Protein AF-A0A6L8KY32-F1 (afdb_monomer_lite)

Sequence (162 aa):
METKHVIEEERSLIENYFQEPAELISERDINFGKLIIWKNSNSLPSRRACTFRDEKCHVVIPNLDERTFGAMLEIIVRDSSNVEDVCNLLPLISPGLRKVIKELRPYMKDINEIWRPPTLMHERFSVFVENLTLGTLEQIVINQECGMKLETVGGGIQMHLK

Secondary structure (DSSP, 8-state):
-HHHHHHHHHHHHHHHHHTS-EEEEEEEEETTEEEEEEEESSSSSPPEEEEEEETT--EE-GGG-HHHHHHHHHHHHHH-S-HHHHHHHHHHH-SS-EEE-SS--TT-GGGTTT----EEETTEEEEEEEETTTTEEEEEEEETTTEEEEEEEEE-PPP---

Structure (mmCIF, N/CA/C/O backbone):
data_AF-A0A6L8KY32-F1
#
_entry.id   AF-A0A6L8KY32-F1
#
loop_
_atom_site.group_PDB
_atom_site.id
_atom_site.type_symbol
_atom_site.label_atom_id
_atom_site.label_alt_id
_atom_site.label_comp_id
_atom_site.label_asym_id
_atom_site.label_entity_id
_atom_site.label_seq_id
_atom_site.pdbx_PDB_ins_code
_atom_site.Cartn_x
_atom_site.Cartn_y
_atom_site.Cartn_z
_atom_site.occupancy
_atom_site.B_iso_or_equiv
_atom_site.auth_seq_id
_atom_site.auth_comp_id
_atom_site.auth_asym_id
_atom_site.auth_atom_id
_atom_site.pdbx_PDB_model_num
ATOM 1 N N . MET A 1 1 ? -15.428 17.072 22.380 1.00 51.41 1 MET A N 1
ATOM 2 C CA . MET A 1 1 ? -16.292 15.872 22.487 1.00 51.41 1 MET A CA 1
ATOM 3 C C . MET A 1 1 ? -16.380 15.137 21.157 1.00 51.41 1 MET A C 1
ATOM 5 O O . MET A 1 1 ? -16.281 13.922 21.164 1.00 51.41 1 MET A O 1
ATOM 9 N N . GLU A 1 2 ? -16.445 15.861 20.040 1.00 58.84 2 GLU A N 1
ATOM 10 C CA . GLU A 1 2 ? -16.516 15.334 18.667 1.00 58.84 2 GLU A CA 1
ATOM 11 C C . GLU A 1 2 ? -15.361 14.384 18.290 1.00 58.84 2 GLU A C 1
ATOM 13 O O . GLU A 1 2 ? -15.599 13.277 17.829 1.00 58.84 2 GLU A O 1
ATOM 18 N N . THR A 1 3 ? -14.110 14.725 18.615 1.00 62.34 3 THR A N 1
ATOM 19 C CA . THR A 1 3 ? -12.927 13.917 18.248 1.00 62.34 3 THR A CA 1
ATOM 20 C C . THR A 1 3 ? -12.914 12.505 18.845 1.00 62.34 3 THR A C 1
ATOM 22 O O . THR A 1 3 ? -12.367 11.593 18.236 1.00 62.34 3 THR A O 1
ATOM 25 N N . LYS A 1 4 ? -13.505 12.304 20.034 1.00 66.50 4 LYS A N 1
ATOM 26 C CA . LYS A 1 4 ? -13.540 10.976 20.673 1.00 66.50 4 LYS A CA 1
ATOM 27 C C . LYS A 1 4 ? -14.495 10.027 19.951 1.00 66.50 4 LYS A C 1
ATOM 29 O O . LYS A 1 4 ? -14.120 8.889 19.711 1.00 66.50 4 LYS A O 1
ATOM 34 N N . HIS A 1 5 ? -15.669 10.525 19.565 1.00 71.00 5 HIS A N 1
ATOM 35 C CA . HIS A 1 5 ? -16.680 9.735 18.863 1.00 71.00 5 HIS A CA 1
ATOM 36 C C . HIS A 1 5 ? -16.161 9.244 17.507 1.00 71.00 5 HIS A C 1
ATOM 38 O O . HIS A 1 5 ? -16.319 8.082 17.155 1.00 71.00 5 HIS A O 1
ATOM 44 N N . VAL A 1 6 ? -15.447 10.104 16.775 1.00 76.81 6 VAL A N 1
ATOM 45 C CA . VAL A 1 6 ? -14.930 9.725 15.454 1.00 76.81 6 VAL A CA 1
ATOM 46 C C . VAL A 1 6 ? -13.789 8.705 15.552 1.00 76.81 6 VAL A C 1
ATOM 48 O O . VAL A 1 6 ? -13.710 7.796 14.736 1.00 76.81 6 VAL A O 1
ATOM 51 N N . ILE A 1 7 ? -12.927 8.787 16.573 1.00 84.75 7 ILE A N 1
ATOM 52 C CA . ILE A 1 7 ? -11.888 7.762 16.790 1.00 84.75 7 ILE A CA 1
ATOM 53 C C . ILE A 1 7 ? -12.515 6.405 17.153 1.00 84.75 7 ILE A C 1
ATOM 55 O O . ILE A 1 7 ? -11.976 5.364 16.782 1.00 84.75 7 ILE A O 1
ATOM 59 N N . GLU A 1 8 ? -13.647 6.395 17.861 1.00 88.25 8 GLU A N 1
ATOM 60 C CA . GLU A 1 8 ? -14.396 5.166 18.152 1.00 88.25 8 GLU A CA 1
ATOM 61 C C . GLU A 1 8 ? -15.008 4.555 16.879 1.00 88.25 8 GLU A C 1
ATOM 63 O O . GLU A 1 8 ? -14.953 3.336 16.705 1.00 88.25 8 GLU A O 1
ATOM 68 N N . GLU A 1 9 ? -15.512 5.378 15.954 1.00 90.31 9 GLU A N 1
ATOM 69 C CA . GLU A 1 9 ? -15.986 4.927 14.635 1.00 90.31 9 GLU A CA 1
ATOM 70 C C . GLU A 1 9 ? -14.850 4.336 13.786 1.00 90.31 9 GLU A C 1
ATOM 72 O O . GLU A 1 9 ? -14.991 3.237 13.245 1.00 90.31 9 GLU A O 1
ATOM 77 N N . GLU A 1 10 ? -13.699 5.014 13.716 1.00 93.75 10 GLU A N 1
ATOM 78 C CA . GLU A 1 10 ? -12.512 4.519 13.005 1.00 93.75 10 GLU A CA 1
ATOM 79 C C . GLU A 1 10 ? -12.012 3.196 13.589 1.00 93.75 10 GLU A C 1
ATOM 81 O O . GLU A 1 10 ? -11.715 2.258 12.843 1.00 93.75 10 GLU A O 1
ATOM 86 N N . ARG A 1 11 ? -11.973 3.095 14.925 1.00 95.62 11 ARG A N 1
ATOM 87 C CA . ARG A 1 11 ? -11.622 1.850 15.610 1.00 95.62 11 ARG A CA 1
ATOM 88 C C . ARG A 1 11 ? -12.614 0.740 15.277 1.00 95.62 11 ARG A C 1
ATOM 90 O O . ARG A 1 11 ? -12.196 -0.346 14.902 1.00 95.62 11 ARG A O 1
ATOM 97 N N . SER A 1 12 ? -13.914 1.008 15.349 1.00 94.94 12 SER A N 1
ATOM 98 C CA . SER A 1 12 ? -14.937 0.003 15.030 1.00 94.94 12 SER A CA 1
ATOM 99 C C . SER A 1 12 ? -14.790 -0.505 13.591 1.00 94.94 12 SER A C 1
ATOM 101 O O . SER A 1 12 ? -14.907 -1.701 13.325 1.00 94.94 12 SER A O 1
ATOM 103 N N . LEU A 1 13 ? -14.486 0.392 12.648 1.00 95.56 13 LEU A N 1
ATOM 104 C CA . LEU A 1 13 ? -14.277 0.039 11.247 1.00 95.56 13 LEU A CA 1
ATOM 105 C C . LEU A 1 13 ? -13.037 -0.850 11.063 1.00 95.56 13 LEU A C 1
ATOM 107 O O . LEU A 1 13 ? -13.110 -1.870 10.375 1.00 95.56 13 LEU A O 1
ATOM 111 N N . ILE A 1 14 ? -11.909 -0.493 11.686 1.00 96.31 14 ILE A N 1
ATOM 112 C CA . ILE A 1 14 ? -10.669 -1.263 11.542 1.00 96.31 14 ILE A CA 1
ATOM 113 C C . ILE A 1 14 ? -10.725 -2.602 12.289 1.00 96.31 14 ILE A C 1
ATOM 115 O O . ILE A 1 14 ? -10.170 -3.586 11.808 1.00 96.31 14 ILE A O 1
ATOM 119 N N . GLU A 1 15 ? -11.432 -2.677 13.419 1.00 96.38 15 GLU A N 1
ATOM 120 C CA . GLU A 1 15 ? -11.671 -3.927 14.149 1.00 96.38 15 GLU A CA 1
ATOM 121 C C . GLU A 1 15 ? -12.521 -4.890 13.322 1.00 96.38 15 GLU A C 1
ATOM 123 O O . GLU A 1 15 ? -12.206 -6.076 13.232 1.00 96.38 15 GLU A O 1
ATOM 128 N N . ASN A 1 16 ? -13.533 -4.375 12.616 1.00 96.00 16 ASN A N 1
ATOM 129 C CA . ASN A 1 16 ? -14.283 -5.158 11.636 1.00 96.00 16 ASN A CA 1
ATOM 130 C C . ASN A 1 16 ? -13.396 -5.613 10.466 1.00 96.00 16 ASN A C 1
ATOM 132 O O . ASN A 1 16 ? -13.543 -6.730 9.983 1.00 96.00 16 ASN A O 1
ATOM 136 N N . TYR A 1 17 ? -12.447 -4.799 10.006 1.00 95.31 17 TYR A N 1
ATOM 137 C CA . TYR A 1 17 ? -11.497 -5.224 8.973 1.00 95.31 17 TYR A CA 1
ATOM 138 C C . TYR A 1 17 ? -10.533 -6.315 9.468 1.00 95.31 17 TYR A C 1
ATOM 140 O O . TYR A 1 17 ? -10.262 -7.285 8.755 1.00 95.31 17 TYR A O 1
ATOM 148 N N . PHE A 1 18 ? -10.020 -6.189 10.693 1.00 94.81 18 PHE A N 1
ATOM 149 C CA . PHE A 1 18 ? -9.142 -7.197 11.282 1.00 94.81 18 PHE A CA 1
ATOM 150 C C . PHE A 1 18 ? -9.885 -8.457 11.737 1.00 94.81 18 PHE A C 1
ATOM 152 O O . PHE A 1 18 ? -9.261 -9.516 11.767 1.00 94.81 18 PHE A O 1
ATOM 159 N N . GLN A 1 19 ? -11.189 -8.353 12.021 1.00 95.06 19 GLN A N 1
ATOM 160 C CA . GLN A 1 19 ? -12.002 -9.352 12.727 1.00 95.06 19 GLN A CA 1
ATOM 161 C C . GLN A 1 19 ? -11.504 -9.612 14.163 1.00 95.06 19 GLN A C 1
ATOM 163 O O . GLN A 1 19 ? -11.655 -10.706 14.703 1.00 95.06 19 GLN A O 1
ATOM 168 N N . GLU A 1 20 ? -10.893 -8.599 14.783 1.00 95.25 20 GLU A N 1
ATOM 169 C CA . GLU A 1 20 ? -10.376 -8.624 16.154 1.00 95.25 20 GLU A CA 1
ATOM 170 C C . GLU A 1 20 ? -10.114 -7.190 16.667 1.00 95.25 20 GLU A C 1
ATOM 172 O O . GLU A 1 20 ? -10.079 -6.259 15.858 1.00 95.25 20 GLU A O 1
ATOM 177 N N . PRO A 1 21 ? -9.904 -6.994 17.986 1.00 96.12 21 PRO A N 1
ATOM 178 C CA . PRO A 1 21 ? -9.564 -5.695 18.560 1.00 96.12 21 PRO A CA 1
ATOM 179 C C . PRO A 1 21 ? -8.313 -5.059 17.949 1.00 96.12 21 PRO A C 1
ATOM 181 O O . PRO A 1 21 ? -7.367 -5.754 17.554 1.00 96.12 21 PRO A O 1
ATOM 184 N N . ALA A 1 22 ? -8.301 -3.726 17.924 1.00 96.12 22 ALA A N 1
ATOM 185 C CA . ALA A 1 22 ? -7.244 -2.944 17.303 1.00 96.12 22 ALA A CA 1
ATOM 186 C C . ALA A 1 22 ? -6.622 -1.922 18.258 1.00 96.12 22 ALA A C 1
ATOM 188 O O . ALA A 1 22 ? -7.296 -1.201 18.996 1.00 96.12 22 ALA A O 1
ATOM 189 N N . GLU A 1 23 ? -5.304 -1.792 18.164 1.00 94.94 23 GLU A N 1
ATOM 190 C CA . GLU A 1 23 ? -4.512 -0.799 18.875 1.00 94.94 23 GLU A CA 1
ATOM 191 C C . GLU A 1 23 ? -4.075 0.314 17.926 1.00 94.94 23 GLU A C 1
ATOM 193 O O . GLU A 1 23 ? -3.493 0.058 16.868 1.00 94.94 23 GLU A O 1
ATOM 198 N N . LEU A 1 24 ? -4.312 1.562 18.336 1.00 95.31 24 LEU A N 1
ATOM 199 C CA . LEU A 1 24 ? -3.773 2.737 17.658 1.00 95.31 24 LEU A CA 1
ATOM 200 C C . LEU A 1 24 ? -2.254 2.770 17.847 1.00 95.31 24 LEU A C 1
ATOM 202 O O . LEU A 1 24 ? -1.757 2.689 18.970 1.00 95.31 24 LEU A O 1
ATOM 206 N N . ILE A 1 25 ? -1.524 2.908 16.742 1.00 94.94 25 ILE A N 1
ATOM 207 C CA . ILE A 1 25 ? -0.059 2.961 16.724 1.00 94.94 25 ILE A CA 1
ATOM 208 C C . ILE A 1 25 ? 0.442 4.381 16.530 1.00 94.94 25 ILE A C 1
ATOM 210 O O . ILE A 1 25 ? 1.343 4.823 17.240 1.00 94.94 25 ILE A O 1
ATOM 214 N N . SER A 1 26 ? -0.120 5.088 15.556 1.00 93.88 26 SER A N 1
ATOM 215 C CA . SER A 1 26 ? 0.290 6.451 15.242 1.00 93.88 26 SER A CA 1
ATOM 216 C C . SER A 1 26 ? -0.777 7.170 14.438 1.00 93.88 26 SER A C 1
ATOM 218 O O . SER A 1 26 ? -1.542 6.545 13.706 1.00 93.88 26 SER A O 1
ATOM 220 N N . GLU A 1 27 ? -0.743 8.492 14.501 1.00 93.69 27 GLU A N 1
ATOM 221 C CA . GLU A 1 27 ? -1.535 9.383 13.663 1.00 93.69 27 GLU A CA 1
ATOM 222 C C . GLU A 1 27 ? -0.595 10.202 12.781 1.00 93.69 27 GLU A C 1
ATOM 224 O O . GLU A 1 27 ? 0.512 10.555 13.198 1.00 93.69 27 GLU A O 1
ATOM 229 N N . ARG A 1 28 ? -1.033 10.508 11.563 1.00 89.44 28 ARG A N 1
ATOM 230 C CA . ARG A 1 28 ? -0.327 11.395 10.644 1.00 89.44 28 ARG A CA 1
ATOM 231 C C . ARG A 1 28 ? -1.328 12.317 9.968 1.00 89.44 28 ARG A C 1
ATOM 233 O O . ARG A 1 28 ? -2.255 11.849 9.309 1.00 89.44 28 ARG A O 1
ATOM 240 N N . ASP A 1 29 ? -1.110 13.615 10.114 1.00 89.00 29 ASP A N 1
ATOM 241 C CA . ASP A 1 29 ? -1.857 14.614 9.361 1.00 89.00 29 ASP A CA 1
ATOM 242 C C . ASP A 1 29 ? -1.369 14.631 7.904 1.00 89.00 29 ASP A C 1
ATOM 244 O O . ASP A 1 29 ? -0.172 14.529 7.618 1.00 89.00 29 ASP A O 1
ATOM 248 N N . ILE A 1 30 ? -2.327 14.708 6.988 1.00 85.12 30 ILE A N 1
ATOM 249 C CA . ILE A 1 30 ? -2.157 14.890 5.544 1.00 85.12 30 ILE A CA 1
ATOM 250 C C . ILE A 1 30 ? -3.023 16.110 5.189 1.00 85.12 30 ILE A C 1
ATOM 252 O O . ILE A 1 30 ? -3.989 16.379 5.900 1.00 85.12 30 ILE A O 1
ATOM 256 N N . ASN A 1 31 ? -2.731 16.887 4.142 1.00 81.38 31 ASN A N 1
ATOM 257 C CA . ASN A 1 31 ? -3.405 18.187 3.998 1.00 81.38 31 ASN A CA 1
ATOM 258 C C . ASN A 1 31 ? -4.935 18.076 3.864 1.00 81.38 31 ASN A C 1
ATOM 260 O O . ASN A 1 31 ? -5.634 18.987 4.283 1.00 81.38 31 ASN A O 1
ATOM 264 N N . PHE A 1 32 ? -5.456 16.954 3.352 1.00 82.00 32 PHE A N 1
ATOM 265 C CA . PHE A 1 32 ? -6.897 16.712 3.177 1.00 82.00 32 PHE A CA 1
ATOM 266 C C . PHE A 1 32 ? -7.509 15.750 4.201 1.00 82.00 32 PHE A C 1
ATOM 268 O O . PHE A 1 32 ? -8.603 15.222 3.981 1.00 82.00 32 PHE A O 1
ATOM 275 N N . GLY A 1 33 ? -6.804 15.453 5.292 1.00 89.31 33 GLY A N 1
ATOM 276 C CA . GLY A 1 33 ? -7.331 14.533 6.287 1.00 89.31 33 GLY A CA 1
ATOM 277 C C . GLY A 1 33 ? -6.309 13.979 7.264 1.00 89.31 33 GLY A C 1
ATOM 278 O O . GLY A 1 33 ? -5.196 14.469 7.423 1.00 89.31 33 GLY A O 1
ATOM 279 N N . LYS A 1 34 ? -6.691 12.903 7.938 1.00 92.00 34 LYS A N 1
ATOM 280 C CA . LYS A 1 34 ? -5.849 12.230 8.920 1.00 92.00 34 LYS A CA 1
ATOM 281 C C . LYS A 1 34 ? -5.734 10.755 8.588 1.00 92.00 34 LYS A C 1
ATOM 283 O O . LYS A 1 34 ? -6.739 10.076 8.407 1.00 92.00 34 LYS A O 1
ATOM 288 N N . LEU A 1 35 ? -4.503 10.262 8.547 1.00 92.88 35 LEU A N 1
ATOM 289 C CA . LEU A 1 35 ? -4.200 8.843 8.463 1.00 92.88 35 LEU A CA 1
ATOM 290 C C . LEU A 1 35 ? -3.930 8.310 9.870 1.00 92.88 35 LEU A C 1
ATOM 292 O O . LEU A 1 35 ? -3.039 8.806 10.561 1.00 92.88 35 LEU A O 1
ATOM 296 N N . ILE A 1 36 ? -4.660 7.284 10.290 1.00 95.31 36 ILE A N 1
ATOM 297 C CA . ILE A 1 36 ? -4.427 6.600 11.562 1.00 95.31 36 ILE A CA 1
ATOM 298 C C . ILE A 1 36 ? -3.952 5.189 11.266 1.00 95.31 36 ILE A C 1
ATOM 300 O O . ILE A 1 36 ? -4.567 4.465 10.489 1.00 95.31 36 ILE A O 1
ATOM 304 N N . ILE A 1 37 ? -2.835 4.804 11.874 1.00 95.31 37 ILE A N 1
ATOM 305 C CA . ILE A 1 37 ? -2.240 3.481 11.725 1.00 95.31 37 ILE A CA 1
ATOM 306 C C . ILE A 1 37 ? -2.641 2.637 12.922 1.00 95.31 37 ILE A C 1
ATOM 308 O O . ILE A 1 37 ? -2.437 3.024 14.075 1.00 95.31 37 ILE A O 1
ATOM 312 N N . TRP A 1 38 ? -3.145 1.452 12.622 1.00 96.38 38 TRP A N 1
ATOM 313 C CA . TRP A 1 38 ? -3.626 0.478 13.579 1.00 96.38 38 TRP A CA 1
ATOM 314 C C . TRP A 1 38 ? -2.820 -0.809 13.461 1.00 96.38 38 TRP A C 1
ATOM 316 O O . TRP A 1 38 ? -2.309 -1.155 12.389 1.00 96.38 38 TRP A O 1
ATOM 326 N N . LYS A 1 39 ? -2.741 -1.547 14.562 1.00 95.12 39 LYS A N 1
ATOM 327 C CA . LYS A 1 39 ? -2.352 -2.957 14.554 1.00 95.12 39 LYS A CA 1
ATOM 328 C C . LYS A 1 39 ? -3.455 -3.791 15.188 1.00 95.12 39 LYS A C 1
ATOM 330 O O . LYS A 1 39 ? -4.177 -3.300 16.052 1.00 95.12 39 LYS A O 1
ATOM 335 N N . ASN A 1 40 ? -3.542 -5.049 14.800 1.00 93.81 40 ASN A N 1
ATOM 336 C CA . ASN A 1 40 ? -4.360 -6.017 15.514 1.00 93.81 40 ASN A CA 1
ATOM 337 C C . ASN A 1 40 ? -3.730 -6.371 16.881 1.00 93.81 40 ASN A C 1
ATOM 339 O O . ASN A 1 40 ? -2.502 -6.378 17.022 1.00 93.81 40 ASN A O 1
ATOM 343 N N . SER A 1 41 ? -4.560 -6.641 17.887 1.00 91.12 41 SER A N 1
ATOM 344 C CA . SER A 1 41 ? -4.096 -6.834 19.270 1.00 91.12 41 SER A CA 1
ATOM 345 C C . SER A 1 41 ? -3.819 -8.285 19.657 1.00 91.12 41 SER A C 1
ATOM 347 O O . SER A 1 41 ? -2.965 -8.522 20.511 1.00 91.12 41 SER A O 1
ATOM 349 N N . ASN A 1 42 ? -4.512 -9.261 19.062 1.00 89.38 42 ASN A N 1
ATOM 350 C CA . ASN A 1 42 ? -4.529 -10.626 19.591 1.00 89.38 42 ASN A CA 1
ATOM 351 C C . ASN A 1 42 ? -3.749 -11.619 18.721 1.00 89.38 42 ASN A C 1
ATOM 353 O O . ASN A 1 42 ? -3.087 -12.507 19.262 1.00 89.38 42 ASN A O 1
ATOM 357 N N . SER A 1 43 ? -3.811 -11.496 17.392 1.00 84.56 43 SER A N 1
ATOM 358 C CA . SER A 1 43 ? -3.203 -12.487 16.490 1.00 84.56 43 SER A CA 1
ATOM 359 C C . SER A 1 43 ? -1.737 -12.196 16.160 1.00 84.56 43 SER A C 1
ATOM 361 O O . SER A 1 43 ? -1.343 -11.051 15.916 1.00 84.56 43 SER A O 1
ATOM 363 N N . LEU A 1 44 ? -0.940 -13.266 16.058 1.00 78.06 44 LEU A N 1
ATOM 364 C CA . LEU A 1 44 ? 0.399 -13.250 15.467 1.00 78.06 44 LEU A CA 1
ATOM 365 C C . LEU A 1 44 ? 0.386 -13.956 14.094 1.00 78.06 44 LEU A C 1
ATOM 367 O O . LEU A 1 44 ? -0.252 -15.001 13.983 1.00 78.06 44 LEU A O 1
ATOM 371 N N . PRO A 1 45 ? 1.112 -13.437 13.083 1.00 81.44 45 PRO A N 1
ATOM 372 C CA . PRO A 1 45 ? 1.906 -12.207 13.129 1.00 81.44 45 PRO A CA 1
ATOM 373 C C . PRO A 1 45 ? 1.031 -10.948 13.216 1.00 81.44 45 PRO A C 1
ATOM 375 O O . PRO A 1 45 ? -0.103 -10.931 12.742 1.00 81.44 45 PRO A O 1
ATOM 378 N N . SER A 1 46 ? 1.574 -9.882 13.817 1.00 85.75 46 SER A N 1
ATOM 379 C CA . SER A 1 46 ? 0.850 -8.612 13.907 1.00 85.75 46 SER A CA 1
ATOM 380 C C . SER A 1 46 ? 0.639 -8.025 12.509 1.00 85.75 46 SER A C 1
ATOM 382 O O . SER A 1 46 ? 1.593 -7.775 11.767 1.00 85.75 46 SER A O 1
ATOM 384 N N . ARG A 1 47 ? -0.626 -7.810 12.163 1.00 89.31 47 ARG A N 1
ATOM 385 C CA . ARG A 1 47 ? -1.100 -7.135 10.959 1.00 89.31 47 ARG A CA 1
ATOM 386 C C . ARG A 1 47 ? -1.240 -5.648 11.247 1.00 89.31 47 ARG A C 1
ATOM 388 O O . ARG A 1 47 ? -1.682 -5.246 12.321 1.00 89.31 47 ARG A O 1
ATOM 395 N N . ARG A 1 48 ? -0.890 -4.829 10.259 1.00 92.69 48 ARG A N 1
ATOM 396 C CA . ARG A 1 48 ? -1.116 -3.383 10.278 1.00 92.69 48 ARG A CA 1
ATOM 397 C C . ARG A 1 48 ? -2.065 -3.002 9.159 1.00 92.69 48 ARG A C 1
ATOM 399 O O . ARG A 1 48 ? -2.047 -3.620 8.099 1.00 92.69 48 ARG A O 1
ATOM 406 N N . ALA A 1 49 ? -2.865 -1.985 9.412 1.00 95.00 49 ALA A N 1
ATOM 407 C CA . ALA A 1 49 ? -3.710 -1.332 8.429 1.00 95.00 49 ALA A CA 1
ATOM 408 C C . ALA A 1 49 ? -3.948 0.103 8.887 1.00 95.00 49 ALA A C 1
ATOM 410 O O . ALA A 1 49 ? -3.591 0.479 10.007 1.00 95.00 49 ALA A O 1
ATOM 411 N N . CYS A 1 50 ? -4.524 0.916 8.020 1.00 95.56 50 CYS A N 1
ATOM 412 C CA . CYS A 1 50 ? -4.807 2.303 8.313 1.00 95.56 50 CYS A CA 1
ATOM 413 C C . CYS A 1 50 ? -6.264 2.646 8.029 1.00 95.56 50 CYS A C 1
ATOM 415 O O . CYS A 1 50 ? -6.906 2.057 7.159 1.00 95.56 50 CYS A O 1
ATOM 417 N N . THR A 1 51 ? -6.763 3.627 8.770 1.00 96.56 51 THR A N 1
ATOM 418 C CA . THR A 1 51 ? -7.932 4.402 8.370 1.00 96.56 51 THR A CA 1
ATOM 419 C C . THR A 1 51 ? -7.449 5.736 7.826 1.00 96.56 51 THR A C 1
ATOM 421 O O . THR A 1 51 ? -6.458 6.293 8.304 1.00 96.56 51 THR A O 1
ATOM 424 N N . PHE A 1 52 ? -8.139 6.249 6.816 1.00 94.44 52 PHE A N 1
ATOM 425 C CA . PHE A 1 52 ? -8.016 7.636 6.402 1.00 94.44 52 PHE A CA 1
ATOM 426 C C . PHE A 1 52 ? -9.347 8.335 6.631 1.00 94.44 52 PHE A C 1
ATOM 428 O O . PHE A 1 52 ? -10.384 7.844 6.183 1.00 94.44 52 PHE A O 1
ATOM 435 N N . ARG A 1 53 ? -9.298 9.478 7.310 1.00 93.19 53 ARG A N 1
ATOM 436 C CA . ARG A 1 53 ? -10.441 10.352 7.537 1.00 93.19 53 ARG A CA 1
ATOM 437 C C . ARG A 1 53 ? -10.260 11.654 6.776 1.00 93.19 53 ARG A C 1
ATOM 439 O O . ARG A 1 53 ? -9.296 12.365 7.049 1.00 93.19 53 ARG A O 1
ATOM 446 N N . ASP A 1 54 ? -11.189 11.979 5.884 1.00 90.25 54 ASP A N 1
ATOM 447 C CA . ASP A 1 54 ? -11.185 13.253 5.157 1.00 90.25 54 ASP A CA 1
ATOM 448 C C . ASP A 1 54 ? -11.685 14.431 6.025 1.00 90.25 54 ASP A C 1
ATOM 450 O O . ASP A 1 54 ? -12.164 14.258 7.150 1.00 90.25 54 ASP A O 1
ATOM 454 N N . GLU A 1 55 ? -11.597 15.657 5.504 1.00 87.88 55 GLU A N 1
ATOM 455 C CA . GLU A 1 55 ? -12.092 16.873 6.177 1.00 87.88 55 GLU A CA 1
ATOM 456 C C . GLU A 1 55 ? -13.615 16.891 6.408 1.00 87.88 55 GLU A C 1
ATOM 458 O O . GLU A 1 55 ? -14.114 17.673 7.217 1.00 87.88 55 GLU A O 1
ATOM 463 N N . LYS A 1 56 ? -14.367 16.038 5.703 1.00 87.75 56 LYS A N 1
ATOM 464 C CA . LYS A 1 56 ? -15.821 15.875 5.844 1.00 87.75 56 LYS A CA 1
ATOM 465 C C . LYS A 1 56 ? -16.182 14.743 6.810 1.00 87.75 56 LYS A C 1
ATOM 467 O O . LYS A 1 56 ? -17.348 14.362 6.883 1.00 87.75 56 LYS A O 1
ATOM 472 N N . CYS A 1 57 ? -15.203 14.229 7.557 1.00 86.44 57 CYS A N 1
ATOM 473 C CA . CYS A 1 57 ? -15.335 13.113 8.488 1.00 86.44 57 CYS A CA 1
ATOM 474 C C . CYS A 1 57 ? -15.723 11.774 7.839 1.00 86.44 57 CYS A C 1
ATOM 476 O O . CYS A 1 57 ? -16.120 10.854 8.552 1.00 86.44 57 CYS A O 1
ATOM 478 N N . HIS A 1 58 ? -15.577 11.609 6.522 1.00 90.31 58 HIS A N 1
ATOM 479 C CA . HIS A 1 58 ? -15.703 10.290 5.911 1.00 90.31 58 HIS A CA 1
ATOM 480 C C . HIS A 1 58 ? -14.463 9.459 6.212 1.00 90.31 58 HIS A C 1
ATOM 482 O O . HIS A 1 58 ? -13.336 9.920 6.028 1.00 90.31 58 HIS A O 1
ATOM 488 N N . VAL A 1 59 ? -14.682 8.217 6.635 1.00 92.69 59 VAL A N 1
ATOM 489 C CA . VAL A 1 59 ? -13.622 7.272 6.982 1.00 92.69 59 VAL A CA 1
ATOM 490 C C . VAL A 1 59 ? -13.573 6.154 5.948 1.00 92.69 59 VAL A C 1
ATOM 492 O O . VAL A 1 59 ? -14.595 5.550 5.624 1.00 92.69 59 VAL A O 1
ATOM 495 N N . VAL A 1 60 ? -12.373 5.844 5.465 1.00 94.44 60 VAL A N 1
ATOM 496 C CA . VAL A 1 60 ? -12.107 4.705 4.578 1.00 94.44 60 VAL A CA 1
ATOM 497 C C . VAL A 1 60 ? -10.929 3.880 5.089 1.00 94.44 60 VAL A C 1
ATOM 499 O O . VAL A 1 60 ? -10.088 4.381 5.834 1.00 94.44 60 VAL A O 1
ATOM 502 N N . ILE A 1 61 ? -10.848 2.618 4.661 1.00 96.81 61 ILE A N 1
ATOM 503 C CA . ILE A 1 61 ? -9.690 1.742 4.885 1.00 96.81 61 ILE A CA 1
ATOM 504 C C . ILE A 1 61 ? -8.984 1.558 3.539 1.00 96.81 61 ILE A C 1
ATOM 506 O O . ILE A 1 61 ? -9.437 0.748 2.730 1.00 96.81 61 ILE A O 1
ATOM 510 N N . PRO A 1 62 ? -7.879 2.275 3.269 1.00 96.31 62 PRO A N 1
ATOM 511 C CA . PRO A 1 62 ? -7.136 2.131 2.018 1.00 96.31 62 PRO A CA 1
ATOM 512 C C . PRO A 1 62 ? -6.655 0.697 1.762 1.00 96.31 62 PRO A C 1
ATOM 514 O O . PRO A 1 62 ? -6.619 0.253 0.620 1.00 96.31 62 PRO A O 1
ATOM 517 N N . ASN A 1 63 ? -6.364 -0.054 2.831 1.00 96.75 63 ASN A N 1
ATOM 518 C CA . ASN A 1 63 ? -5.919 -1.447 2.757 1.00 96.75 63 ASN A CA 1
ATOM 519 C C . ASN A 1 63 ? -7.022 -2.444 2.355 1.00 96.75 63 ASN A C 1
ATOM 521 O O . ASN A 1 63 ? -6.741 -3.636 2.278 1.00 96.75 63 ASN A O 1
ATOM 525 N N . LEU A 1 64 ? -8.271 -2.007 2.165 1.00 95.81 64 LEU A N 1
ATOM 526 C CA . LEU A 1 64 ? -9.391 -2.913 1.909 1.00 95.81 64 LEU A CA 1
ATOM 527 C C . LEU A 1 64 ? -9.276 -3.602 0.543 1.00 95.81 64 LEU A C 1
ATOM 529 O O . LEU A 1 64 ? -9.448 -4.814 0.445 1.00 95.81 64 LEU A O 1
ATOM 533 N N . ASP A 1 65 ? -8.996 -2.827 -0.504 1.00 95.12 65 ASP A N 1
ATOM 534 C CA . ASP A 1 65 ? -8.889 -3.305 -1.880 1.00 95.12 65 ASP A CA 1
ATOM 535 C C . ASP A 1 65 ? -8.053 -2.350 -2.752 1.00 95.12 65 ASP A C 1
ATOM 537 O O . ASP A 1 65 ? -7.770 -1.209 -2.381 1.00 95.12 65 ASP A O 1
ATOM 541 N N . GLU A 1 66 ? -7.654 -2.817 -3.940 1.00 94.38 66 GLU A N 1
ATOM 542 C CA . GLU A 1 66 ? -6.826 -2.040 -4.879 1.00 94.38 66 GLU A CA 1
ATOM 543 C C . GLU A 1 66 ? -7.515 -0.761 -5.376 1.00 94.38 66 GLU A C 1
ATOM 545 O O . GLU A 1 66 ? -6.846 0.216 -5.715 1.00 94.38 66 GLU A O 1
ATOM 550 N N . ARG A 1 67 ? -8.854 -0.741 -5.416 1.00 94.38 67 ARG A N 1
ATOM 551 C CA . ARG A 1 67 ? -9.621 0.421 -5.878 1.00 94.38 67 ARG A CA 1
ATOM 552 C C . ARG A 1 67 ? -9.538 1.556 -4.862 1.00 94.38 67 ARG A C 1
ATOM 554 O O . ARG A 1 67 ? -9.278 2.698 -5.237 1.00 94.38 67 ARG A O 1
ATOM 561 N N . THR A 1 68 ? -9.758 1.239 -3.593 1.00 94.69 68 THR A N 1
ATOM 562 C CA . THR A 1 68 ? -9.702 2.183 -2.474 1.00 94.69 68 THR A CA 1
ATOM 563 C C . THR A 1 68 ? -8.272 2.666 -2.268 1.00 94.69 68 THR A C 1
ATOM 565 O O . THR A 1 68 ? -8.041 3.864 -2.105 1.00 94.69 68 THR A O 1
ATOM 568 N N . PHE A 1 69 ? -7.301 1.758 -2.381 1.00 95.56 69 PHE A N 1
ATOM 569 C CA . PHE A 1 69 ? -5.883 2.094 -2.404 1.00 95.56 69 PHE A CA 1
ATOM 570 C C . PHE A 1 69 ? -5.525 3.075 -3.519 1.00 95.56 69 PHE A C 1
ATOM 572 O O . PHE A 1 69 ? -4.904 4.098 -3.237 1.00 95.56 69 PHE A O 1
ATOM 579 N N . GLY A 1 70 ? -5.942 2.809 -4.760 1.00 94.19 70 GLY A N 1
ATOM 580 C CA . GLY A 1 70 ? -5.650 3.690 -5.888 1.00 94.19 70 GLY A CA 1
ATOM 581 C C . GLY A 1 70 ? -6.231 5.087 -5.713 1.00 94.19 70 GLY A C 1
ATOM 582 O O . GLY A 1 70 ? -5.507 6.069 -5.856 1.00 94.19 70 GLY A O 1
ATOM 583 N N . ALA A 1 71 ? -7.499 5.178 -5.301 1.00 92.00 71 ALA A N 1
ATOM 584 C CA . ALA A 1 71 ? -8.138 6.460 -5.014 1.00 92.00 71 ALA A CA 1
ATOM 585 C C . ALA A 1 71 ? -7.390 7.247 -3.922 1.00 92.00 71 ALA A C 1
ATOM 587 O O . ALA A 1 71 ? -7.173 8.450 -4.059 1.00 92.00 71 ALA A O 1
ATOM 588 N N . MET A 1 72 ? -6.949 6.568 -2.858 1.00 92.31 72 MET A N 1
ATOM 589 C CA . MET A 1 72 ? -6.204 7.202 -1.773 1.00 92.31 72 MET A CA 1
ATOM 590 C C . MET A 1 72 ? -4.799 7.642 -2.204 1.00 92.31 72 MET A C 1
ATOM 592 O O . MET A 1 72 ? -4.356 8.744 -1.876 1.00 92.31 72 MET A O 1
ATOM 596 N N . LEU A 1 73 ? -4.087 6.798 -2.952 1.00 93.12 73 LEU A N 1
ATOM 597 C CA . LEU A 1 73 ? -2.746 7.112 -3.430 1.00 93.12 73 LEU A CA 1
ATOM 598 C C . LEU A 1 73 ? -2.771 8.288 -4.416 1.00 93.12 73 LEU A C 1
ATOM 600 O O . LEU A 1 73 ? -1.876 9.126 -4.373 1.00 93.12 73 LEU A O 1
ATOM 604 N N . GLU A 1 74 ? -3.809 8.409 -5.248 1.00 92.12 74 GLU A N 1
ATOM 605 C CA . GLU A 1 74 ? -4.012 9.583 -6.104 1.00 92.12 74 GLU A CA 1
ATOM 606 C C . GLU A 1 74 ? -4.151 10.881 -5.303 1.00 92.12 74 GLU A C 1
ATOM 608 O O . GLU A 1 74 ? -3.536 11.883 -5.670 1.00 92.12 74 GLU A O 1
ATOM 613 N N . ILE A 1 75 ? -4.917 10.871 -4.205 1.00 89.50 75 ILE A N 1
ATOM 614 C CA . ILE A 1 75 ? -5.058 12.037 -3.317 1.00 89.50 75 ILE A CA 1
ATOM 615 C C . ILE A 1 75 ? -3.694 12.415 -2.731 1.00 89.50 75 ILE A C 1
ATOM 617 O O . ILE A 1 75 ? -3.291 13.574 -2.810 1.00 89.50 75 ILE A O 1
ATOM 621 N N . ILE A 1 76 ? -2.951 11.433 -2.212 1.00 89.56 76 ILE A N 1
ATOM 622 C CA . ILE A 1 76 ? -1.616 11.649 -1.635 1.00 89.56 76 ILE A CA 1
ATOM 623 C C . ILE A 1 76 ? -0.637 12.202 -2.677 1.00 89.56 76 ILE A C 1
ATOM 625 O O . ILE A 1 76 ? 0.147 13.092 -2.365 1.00 89.56 76 ILE A O 1
ATOM 629 N N . VAL A 1 77 ? -0.660 11.691 -3.910 1.00 91.31 77 VAL A N 1
ATOM 630 C CA . VAL A 1 77 ? 0.248 12.133 -4.981 1.00 91.31 77 VAL A CA 1
ATOM 631 C C . VAL A 1 77 ? -0.034 13.567 -5.419 1.00 91.31 77 VAL A C 1
ATOM 633 O O . VAL A 1 77 ? 0.917 14.303 -5.662 1.00 91.31 77 VAL A O 1
ATOM 636 N N . ARG A 1 78 ? -1.307 13.971 -5.513 1.00 87.00 78 ARG A N 1
ATOM 637 C CA . ARG A 1 78 ? -1.677 15.360 -5.848 1.00 87.00 78 ARG A CA 1
ATOM 638 C C . ARG A 1 78 ? -1.260 16.338 -4.756 1.00 87.00 78 ARG A C 1
ATOM 640 O O . ARG A 1 78 ? -0.888 17.467 -5.044 1.00 87.00 78 ARG A O 1
ATOM 647 N N . ASP A 1 79 ? -1.326 15.892 -3.509 1.00 83.81 79 ASP A N 1
ATOM 648 C CA . ASP A 1 79 ? -1.040 16.726 -2.347 1.00 83.81 79 ASP A CA 1
ATOM 649 C C . ASP A 1 79 ? 0.452 16.799 -1.990 1.00 83.81 79 ASP A C 1
ATOM 651 O O . ASP A 1 79 ? 0.928 17.743 -1.357 1.00 83.81 79 ASP A O 1
ATOM 655 N N . SER A 1 80 ? 1.218 15.786 -2.387 1.00 83.88 80 SER A N 1
ATOM 656 C CA . SER A 1 80 ? 2.627 15.700 -2.044 1.00 83.88 80 SER A CA 1
ATOM 657 C C . SER A 1 80 ? 3.498 16.440 -3.052 1.00 83.88 80 SER A C 1
ATOM 659 O O . SER A 1 80 ? 3.397 16.260 -4.262 1.00 83.88 80 SER A O 1
ATOM 661 N N . SER A 1 81 ? 4.4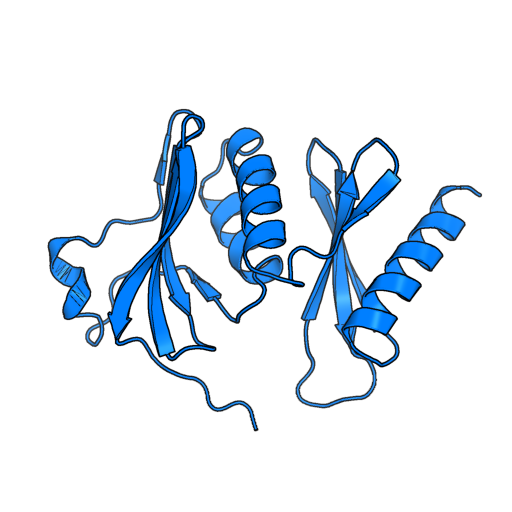48 17.216 -2.540 1.00 81.81 81 SER A N 1
ATOM 662 C CA . SER A 1 81 ? 5.579 17.738 -3.313 1.00 81.81 81 SER A CA 1
ATOM 663 C C . SER A 1 81 ? 6.837 16.874 -3.168 1.00 81.81 81 SER A C 1
ATOM 665 O O . SER A 1 81 ? 7.861 17.161 -3.789 1.00 81.81 81 SER A O 1
ATOM 667 N N . ASN A 1 82 ? 6.776 15.807 -2.363 1.00 91.19 82 ASN A N 1
ATOM 668 C CA . ASN A 1 82 ? 7.930 15.012 -1.967 1.00 91.19 82 ASN A CA 1
ATOM 669 C C . ASN A 1 82 ? 7.727 13.525 -2.280 1.00 91.19 82 ASN A C 1
ATOM 671 O O . ASN A 1 82 ? 6.967 12.816 -1.622 1.00 91.19 82 ASN A O 1
ATOM 675 N N . VAL A 1 83 ? 8.495 13.024 -3.248 1.00 94.44 83 VAL A N 1
ATOM 676 C CA . VAL A 1 83 ? 8.469 11.614 -3.663 1.00 94.44 83 VAL A CA 1
ATOM 677 C C . VAL A 1 83 ? 8.716 10.645 -2.502 1.00 94.44 83 VAL A C 1
ATOM 679 O O . VAL A 1 83 ? 8.126 9.566 -2.461 1.00 94.44 83 VAL A O 1
ATOM 682 N N . GLU A 1 84 ? 9.558 11.027 -1.542 1.00 94.12 84 GLU A N 1
ATOM 683 C CA . GLU A 1 84 ? 9.912 10.181 -0.405 1.00 94.12 84 GLU A CA 1
ATOM 684 C C . GLU A 1 84 ? 8.727 10.013 0.555 1.00 94.12 84 GLU A C 1
ATOM 686 O O . GLU A 1 84 ? 8.499 8.918 1.066 1.00 94.12 84 GLU A O 1
ATOM 691 N N . ASP A 1 85 ? 7.916 11.057 0.742 1.00 90.94 85 ASP A N 1
ATOM 692 C CA . ASP A 1 85 ? 6.708 10.976 1.564 1.00 90.94 85 ASP A CA 1
ATOM 693 C C . ASP A 1 85 ? 5.687 10.008 0.967 1.00 90.94 85 ASP A C 1
ATOM 695 O O . ASP A 1 85 ? 5.174 9.142 1.681 1.00 90.94 85 ASP A O 1
ATOM 699 N N . VAL A 1 86 ? 5.463 10.086 -0.350 1.00 93.69 86 VAL A N 1
ATOM 700 C CA . VAL A 1 86 ? 4.597 9.140 -1.070 1.00 93.69 86 VAL A CA 1
ATOM 701 C C . VAL A 1 86 ? 5.137 7.714 -0.944 1.00 93.69 86 VAL A C 1
ATOM 703 O O . VAL A 1 86 ? 4.387 6.793 -0.621 1.00 93.69 86 VAL A O 1
ATOM 706 N N . CYS A 1 87 ? 6.448 7.518 -1.127 1.00 95.94 87 CYS A N 1
ATOM 707 C CA . CYS A 1 87 ? 7.079 6.200 -1.024 1.00 95.94 87 CYS A CA 1
ATOM 708 C C . CYS A 1 87 ? 6.980 5.590 0.380 1.00 95.94 87 CYS A C 1
ATOM 710 O O . CYS A 1 87 ? 6.918 4.368 0.504 1.00 95.94 87 CYS A O 1
ATOM 712 N N . ASN A 1 88 ? 6.960 6.414 1.427 1.00 93.00 88 ASN A N 1
ATOM 713 C CA . ASN A 1 88 ? 6.807 5.954 2.806 1.00 93.00 88 ASN A CA 1
ATOM 714 C C . ASN A 1 88 ? 5.348 5.645 3.163 1.00 93.00 88 ASN A C 1
ATOM 716 O O . ASN A 1 88 ? 5.092 4.755 3.973 1.00 93.00 88 ASN A O 1
ATOM 720 N N . LEU A 1 89 ? 4.391 6.350 2.555 1.00 92.50 89 LEU A N 1
ATOM 721 C CA . LEU A 1 89 ? 2.962 6.114 2.758 1.00 92.50 89 LEU A CA 1
ATOM 722 C C . LEU A 1 89 ? 2.441 4.912 1.971 1.00 92.50 89 LEU A C 1
ATOM 724 O O . LEU A 1 89 ? 1.627 4.157 2.497 1.00 92.50 89 LEU A O 1
ATOM 728 N N . LEU A 1 90 ? 2.923 4.705 0.745 1.00 95.38 90 LEU A N 1
ATOM 729 C CA . LEU A 1 90 ? 2.424 3.673 -0.167 1.00 95.38 90 LEU A CA 1
ATOM 730 C C . LEU A 1 90 ? 2.366 2.269 0.470 1.00 95.38 90 LEU A C 1
ATOM 732 O O . LEU A 1 90 ? 1.305 1.648 0.398 1.00 95.38 90 LEU A O 1
ATOM 736 N N . PRO A 1 91 ? 3.419 1.761 1.144 1.00 94.75 91 PRO A N 1
ATOM 737 C CA . PRO A 1 91 ? 3.360 0.465 1.822 1.00 94.75 91 PRO A CA 1
ATOM 738 C C . PRO A 1 91 ? 2.305 0.384 2.928 1.00 94.75 91 PRO A C 1
ATOM 740 O O . PRO A 1 91 ? 1.784 -0.694 3.193 1.00 94.75 91 PRO A O 1
ATOM 743 N N . LEU A 1 92 ? 2.010 1.504 3.593 1.00 92.88 92 LEU A N 1
ATOM 744 C CA . LEU A 1 92 ? 1.096 1.555 4.736 1.00 92.88 92 LEU A CA 1
ATOM 745 C C . LEU A 1 92 ? -0.365 1.486 4.302 1.00 92.88 92 LEU A C 1
ATOM 747 O O . LEU A 1 92 ? -1.177 0.888 5.001 1.00 92.88 92 LEU A O 1
ATOM 751 N N . ILE A 1 93 ? -0.684 2.093 3.161 1.00 95.00 93 ILE A N 1
ATOM 752 C CA . ILE A 1 93 ? -2.049 2.187 2.633 1.00 95.00 93 ILE A CA 1
ATOM 753 C C . ILE A 1 93 ? -2.392 1.056 1.652 1.00 95.00 93 ILE A C 1
ATOM 755 O O . ILE A 1 93 ? -3.537 0.930 1.236 1.00 95.00 93 ILE A O 1
ATOM 759 N N . SER A 1 94 ? -1.403 0.254 1.252 1.00 96.25 94 SER A N 1
ATOM 760 C CA . SER A 1 94 ? -1.570 -0.826 0.280 1.00 96.25 94 SER A CA 1
ATOM 761 C C . SER A 1 94 ? -2.344 -2.018 0.869 1.00 96.25 94 SER A C 1
ATOM 763 O O . SER A 1 94 ? -2.078 -2.406 2.010 1.00 96.25 94 SER A O 1
ATOM 765 N N . PRO A 1 95 ? -3.260 -2.655 0.113 1.00 94.31 95 PRO A N 1
ATOM 766 C CA . PRO A 1 95 ? -3.983 -3.849 0.557 1.00 94.31 95 PRO A CA 1
ATOM 767 C C . PRO A 1 95 ? -3.066 -5.072 0.687 1.00 94.31 95 PRO A C 1
ATOM 769 O O . PRO A 1 95 ? -3.263 -5.916 1.558 1.00 94.31 95 PRO A O 1
ATOM 772 N N . GLY A 1 96 ? -2.030 -5.153 -0.153 1.00 92.00 96 GLY A N 1
ATOM 773 C CA . GLY A 1 96 ? -0.966 -6.149 -0.058 1.00 92.00 96 GLY A CA 1
ATOM 774 C C . GLY A 1 96 ? 0.308 -5.593 0.576 1.00 92.00 96 GLY A C 1
ATOM 775 O O . GLY A 1 96 ? 0.546 -4.383 0.601 1.00 92.00 96 GLY A O 1
ATOM 776 N N . LEU A 1 97 ? 1.181 -6.492 1.027 1.00 92.69 97 LEU A N 1
ATOM 777 C CA . LEU A 1 97 ? 2.533 -6.150 1.463 1.00 92.69 97 LEU A CA 1
ATOM 778 C C . LEU A 1 97 ? 3.374 -5.704 0.265 1.00 92.69 97 LEU A C 1
ATOM 780 O O . LEU A 1 97 ? 3.940 -6.530 -0.450 1.00 92.69 97 LEU A O 1
ATOM 784 N N . ARG A 1 98 ? 3.458 -4.389 0.061 1.00 95.50 98 ARG A N 1
ATOM 785 C CA . ARG A 1 98 ? 4.269 -3.774 -0.991 1.00 95.50 98 ARG A CA 1
ATOM 786 C C . ARG A 1 98 ? 5.509 -3.115 -0.418 1.00 95.50 98 ARG A C 1
ATOM 788 O O . ARG A 1 98 ? 5.450 -2.425 0.596 1.00 95.50 98 ARG A O 1
ATOM 795 N N . LYS A 1 99 ? 6.634 -3.288 -1.102 1.00 95.81 99 LYS A N 1
ATOM 796 C CA . LYS A 1 99 ? 7.903 -2.644 -0.771 1.00 95.81 99 LYS A CA 1
ATOM 797 C C . LYS A 1 99 ? 8.384 -1.812 -1.949 1.00 95.81 99 LYS A C 1
ATOM 799 O O . LYS A 1 99 ? 8.580 -2.337 -3.037 1.00 95.81 99 LYS A O 1
ATOM 804 N N . VAL A 1 100 ? 8.623 -0.524 -1.722 1.00 97.50 100 VAL A N 1
ATOM 805 C CA . VAL A 1 100 ? 9.184 0.364 -2.748 1.00 97.50 100 VAL A CA 1
ATOM 806 C C . VAL A 1 100 ? 10.603 -0.069 -3.122 1.00 97.50 100 VAL A C 1
ATOM 808 O O . VAL A 1 100 ? 11.463 -0.257 -2.257 1.00 97.50 100 VAL A O 1
ATOM 811 N N . ILE A 1 101 ? 10.855 -0.195 -4.424 1.00 96.75 101 ILE A N 1
ATOM 812 C CA . ILE A 1 101 ? 12.158 -0.545 -4.989 1.00 96.75 101 ILE A CA 1
ATOM 813 C C . ILE A 1 101 ? 12.928 0.748 -5.253 1.00 96.75 101 ILE A C 1
ATOM 815 O O . ILE A 1 101 ? 12.800 1.372 -6.305 1.00 96.75 101 ILE A O 1
ATOM 819 N N . LYS A 1 102 ? 13.744 1.153 -4.276 1.00 94.88 102 LYS A N 1
ATOM 820 C CA . LYS A 1 102 ? 14.637 2.320 -4.403 1.00 94.88 102 LYS A CA 1
ATOM 821 C C . LYS A 1 102 ? 15.928 2.008 -5.163 1.00 94.88 102 LYS A C 1
ATOM 823 O O . LYS A 1 102 ? 16.551 2.906 -5.714 1.00 94.88 102 LYS A O 1
ATOM 828 N N . GLU A 1 103 ? 16.306 0.734 -5.207 1.00 94.56 103 GLU A N 1
ATOM 829 C CA . GLU A 1 103 ? 17.518 0.233 -5.851 1.00 94.56 103 GLU A CA 1
ATOM 830 C C . GLU A 1 103 ? 17.237 -1.137 -6.467 1.00 94.56 103 GLU A C 1
ATOM 832 O O . GLU A 1 103 ? 16.583 -1.976 -5.838 1.00 94.56 103 GLU A O 1
ATOM 837 N N . LEU A 1 104 ? 17.783 -1.391 -7.657 1.00 92.50 104 LEU A N 1
ATOM 838 C CA . LEU A 1 104 ? 17.727 -2.713 -8.272 1.00 92.50 104 LEU A CA 1
ATOM 839 C C . LEU A 1 104 ? 18.497 -3.747 -7.451 1.00 92.50 104 LEU A C 1
ATOM 841 O O . LEU A 1 104 ? 19.598 -3.504 -6.950 1.00 92.50 104 LEU A O 1
ATOM 845 N N . ARG A 1 105 ? 17.919 -4.944 -7.352 1.00 92.00 105 ARG A N 1
ATOM 846 C CA . ARG A 1 105 ? 18.553 -6.116 -6.742 1.00 92.00 105 ARG A CA 1
ATOM 847 C C . ARG A 1 105 ? 18.906 -7.150 -7.816 1.00 92.00 105 ARG A C 1
ATOM 849 O O . ARG A 1 105 ? 18.219 -7.212 -8.833 1.00 92.00 105 ARG A O 1
ATOM 856 N N . PRO A 1 106 ? 19.916 -8.017 -7.594 1.00 89.81 106 PRO A N 1
ATOM 857 C CA . PRO A 1 106 ? 20.381 -8.970 -8.611 1.00 89.81 106 PRO A CA 1
ATOM 858 C C . PRO A 1 106 ? 19.318 -9.927 -9.176 1.00 89.81 106 PRO A C 1
ATOM 860 O O . PRO A 1 106 ? 19.492 -10.436 -10.281 1.00 89.81 106 PRO A O 1
ATOM 863 N N . TYR A 1 107 ? 18.241 -10.195 -8.430 1.00 90.12 107 TYR A N 1
ATOM 864 C CA . TYR A 1 107 ? 17.145 -11.059 -8.879 1.00 90.12 107 TYR A CA 1
ATOM 865 C C . TYR A 1 107 ? 16.141 -10.345 -9.798 1.00 90.12 107 TYR A C 1
ATOM 867 O O . TYR A 1 107 ? 15.407 -11.012 -10.513 1.00 90.12 107 TYR A O 1
ATOM 875 N N . MET A 1 108 ? 16.133 -9.008 -9.838 1.00 93.31 108 MET A N 1
ATOM 876 C CA . MET A 1 108 ? 15.177 -8.189 -10.597 1.00 93.31 108 MET A CA 1
ATOM 877 C C . MET A 1 108 ? 15.580 -8.035 -12.073 1.00 93.31 108 MET A C 1
ATOM 879 O O . MET A 1 108 ? 15.514 -6.946 -12.643 1.00 93.31 108 MET A O 1
ATOM 883 N N . LYS A 1 109 ? 16.059 -9.117 -12.695 1.00 90.75 109 LYS A N 1
ATOM 884 C CA . LYS A 1 109 ? 16.576 -9.078 -14.073 1.00 90.75 109 LYS A CA 1
ATOM 885 C C . LYS A 1 109 ? 15.490 -8.706 -15.080 1.00 90.75 109 LYS A C 1
ATOM 887 O O . LYS A 1 109 ? 15.787 -7.977 -16.020 1.00 90.75 109 LYS A O 1
ATOM 892 N N . ASP A 1 110 ? 14.254 -9.129 -14.820 1.00 88.88 110 ASP A N 1
ATOM 893 C CA . ASP A 1 110 ? 13.081 -8.903 -15.674 1.00 88.88 110 ASP A CA 1
ATOM 894 C C . ASP A 1 110 ? 12.795 -7.418 -15.928 1.00 88.88 110 ASP A C 1
ATOM 896 O O . ASP A 1 110 ? 12.288 -7.055 -16.984 1.00 88.88 110 ASP A O 1
ATOM 900 N N . ILE A 1 111 ? 13.152 -6.545 -14.980 1.00 94.06 111 ILE A N 1
ATOM 901 C CA . ILE A 1 111 ? 12.864 -5.108 -15.063 1.00 94.06 111 ILE A CA 1
ATOM 902 C C . ILE A 1 111 ? 14.113 -4.251 -15.283 1.00 94.06 111 ILE A C 1
ATOM 904 O O . ILE A 1 111 ? 14.003 -3.030 -15.305 1.00 94.06 111 ILE A O 1
ATOM 908 N N . ASN A 1 112 ? 15.300 -4.845 -15.434 1.00 93.38 112 ASN A N 1
ATOM 909 C CA . ASN A 1 112 ? 16.571 -4.109 -15.439 1.00 93.38 112 ASN A CA 1
ATOM 910 C C . ASN A 1 112 ? 16.622 -2.993 -16.503 1.00 93.38 112 ASN A C 1
ATOM 912 O O . ASN A 1 112 ? 17.127 -1.904 -16.246 1.00 93.38 112 ASN A O 1
ATOM 916 N N . GLU A 1 113 ? 16.057 -3.237 -17.688 1.00 94.62 113 GLU A N 1
ATOM 917 C CA . GLU A 1 113 ? 16.069 -2.269 -18.794 1.00 94.62 113 GLU A CA 1
ATOM 918 C C . GLU A 1 113 ? 15.083 -1.105 -18.578 1.00 94.62 113 GLU A C 1
ATOM 920 O O . GLU A 1 113 ? 15.353 0.048 -18.947 1.00 94.62 113 GLU A O 1
ATOM 925 N N . ILE A 1 114 ? 13.951 -1.386 -17.928 1.00 95.38 114 ILE A N 1
ATOM 926 C CA . ILE A 1 114 ? 12.843 -0.439 -17.743 1.00 95.38 114 ILE A CA 1
ATOM 927 C C . ILE A 1 114 ? 12.859 0.261 -16.383 1.00 95.38 114 ILE A C 1
ATOM 929 O O . ILE A 1 114 ? 12.228 1.305 -16.229 1.00 95.38 114 ILE A O 1
ATOM 933 N N . TRP A 1 115 ? 13.575 -0.283 -15.397 1.00 96.25 115 TRP A N 1
ATOM 934 C CA . TRP A 1 115 ? 13.553 0.219 -14.030 1.00 96.25 115 TRP A CA 1
ATOM 935 C C . TRP A 1 115 ? 14.093 1.638 -13.949 1.00 96.25 115 TRP A C 1
ATOM 937 O O . TRP A 1 115 ? 15.119 1.979 -14.542 1.00 96.25 115 TRP A O 1
ATOM 947 N N . ARG A 1 116 ? 13.414 2.460 -13.156 1.00 95.81 116 ARG A N 1
ATOM 948 C CA . ARG A 1 116 ? 13.822 3.818 -12.815 1.00 95.81 116 ARG A CA 1
ATOM 949 C C . ARG A 1 116 ? 13.546 4.048 -11.325 1.00 95.81 116 ARG A C 1
ATOM 951 O O . ARG A 1 1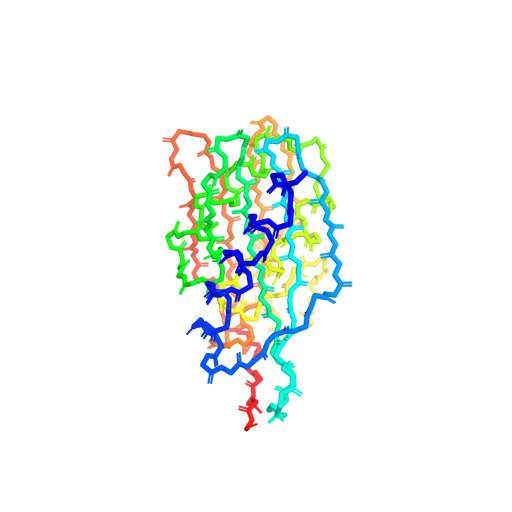16 ? 12.631 3.417 -10.787 1.00 95.81 116 ARG A O 1
ATOM 958 N N . PRO A 1 117 ? 14.301 4.938 -10.657 1.00 96.12 117 PRO A N 1
ATOM 959 C CA . PRO A 1 117 ? 13.978 5.336 -9.292 1.00 96.12 117 PRO A CA 1
ATOM 960 C C . PRO A 1 117 ? 12.581 5.979 -9.228 1.00 96.12 117 PRO A C 1
ATOM 962 O O . PRO A 1 117 ? 12.089 6.460 -10.255 1.00 96.12 117 PRO A O 1
ATOM 965 N N . PRO A 1 118 ? 11.944 6.015 -8.042 1.00 97.38 118 PRO A N 1
ATOM 966 C CA . PRO A 1 118 ? 10.663 6.685 -7.871 1.00 97.38 118 PRO A CA 1
ATOM 967 C C . PRO A 1 118 ? 10.737 8.142 -8.335 1.00 97.38 118 PRO A C 1
ATOM 969 O O . PRO A 1 118 ? 11.689 8.854 -8.008 1.00 97.38 118 PRO A O 1
ATOM 972 N N . THR A 1 119 ? 9.731 8.597 -9.075 1.00 96.81 119 THR A N 1
ATOM 973 C CA . THR A 1 119 ? 9.639 9.988 -9.529 1.00 96.81 119 THR A CA 1
ATOM 974 C C . THR A 1 119 ? 8.291 10.590 -9.182 1.00 96.81 119 THR A C 1
ATOM 976 O O . THR A 1 119 ? 7.266 9.911 -9.207 1.00 96.81 119 THR A O 1
ATOM 979 N N . LEU A 1 120 ? 8.315 11.885 -8.872 1.00 94.44 120 LEU A N 1
ATOM 980 C CA . LEU A 1 120 ? 7.142 12.725 -8.682 1.00 94.44 120 LEU A CA 1
ATOM 981 C C . LEU A 1 120 ? 7.388 14.036 -9.434 1.00 94.44 120 LEU A C 1
ATOM 983 O O . LEU A 1 120 ? 8.272 14.805 -9.063 1.00 94.44 120 LEU A O 1
ATOM 987 N N . MET A 1 121 ? 6.669 14.258 -10.532 1.00 90.44 121 MET A N 1
ATOM 988 C CA . MET A 1 121 ? 6.798 15.461 -11.360 1.00 90.44 121 MET A CA 1
ATOM 989 C C . MET A 1 121 ? 5.431 15.877 -11.883 1.00 90.44 121 MET A C 1
ATOM 991 O O . MET A 1 121 ? 4.780 15.073 -12.542 1.00 90.44 121 MET A O 1
ATOM 995 N N . HIS A 1 122 ? 5.028 17.129 -11.648 1.00 83.12 122 HIS A N 1
ATOM 996 C CA . HIS A 1 122 ? 3.742 17.672 -12.116 1.00 83.12 122 HIS A CA 1
ATOM 997 C C . HIS A 1 122 ? 2.569 16.719 -11.824 1.00 83.12 122 HIS A C 1
ATOM 999 O O . HIS A 1 122 ? 1.842 16.329 -12.732 1.00 83.12 122 HIS A O 1
ATOM 1005 N N . GLU A 1 123 ? 2.468 16.255 -10.571 1.00 81.69 123 GLU A N 1
ATOM 1006 C CA . GLU A 1 123 ? 1.388 15.366 -10.099 1.00 81.69 123 GLU A CA 1
ATOM 1007 C C . GLU A 1 123 ? 1.339 13.993 -10.798 1.00 81.69 123 GLU A C 1
ATOM 1009 O O . GLU A 1 123 ? 0.402 13.212 -10.620 1.00 81.69 123 GLU A O 1
ATOM 1014 N N . ARG A 1 124 ? 2.384 13.658 -11.563 1.00 92.81 124 ARG A N 1
ATOM 1015 C CA . ARG A 1 124 ? 2.644 12.316 -12.067 1.00 92.81 124 ARG A CA 1
ATOM 1016 C C . ARG A 1 124 ? 3.613 11.612 -11.137 1.00 92.81 124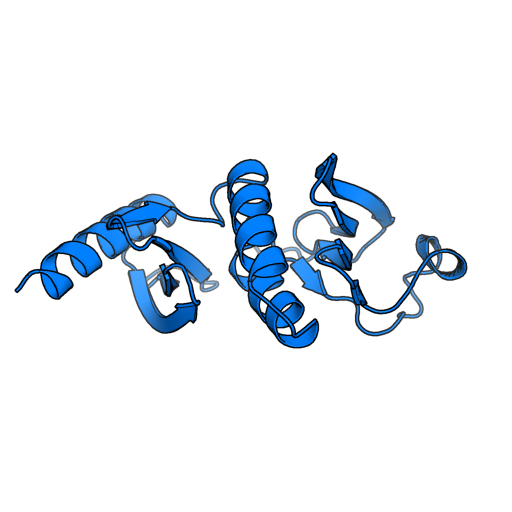 ARG A C 1
ATOM 1018 O O . ARG A 1 124 ? 4.735 12.076 -10.930 1.00 92.81 124 ARG A O 1
ATOM 1025 N N . PHE A 1 125 ? 3.195 10.455 -10.648 1.00 95.88 125 PHE A N 1
ATOM 1026 C CA . PHE A 1 125 ? 4.017 9.583 -9.823 1.00 95.88 125 PHE A CA 1
ATOM 1027 C C . PHE A 1 125 ? 4.285 8.275 -10.558 1.00 95.88 125 PHE A C 1
ATOM 1029 O O . PHE A 1 125 ? 3.386 7.714 -11.182 1.00 95.88 125 PHE A O 1
ATOM 1036 N N . SER A 1 126 ? 5.521 7.791 -10.509 1.00 97.00 126 SER A N 1
ATOM 1037 C CA . SER A 1 126 ? 5.887 6.480 -11.042 1.00 97.00 126 SER A CA 1
ATOM 1038 C C . SER A 1 126 ? 6.835 5.796 -10.078 1.00 97.00 126 SER A C 1
ATOM 1040 O O . SER A 1 126 ? 7.853 6.369 -9.693 1.00 97.00 126 SER A O 1
ATOM 1042 N N . VAL A 1 127 ? 6.533 4.551 -9.727 1.00 98.06 127 VAL A N 1
ATOM 1043 C CA . VAL A 1 127 ? 7.347 3.764 -8.805 1.00 98.06 127 VAL A CA 1
ATOM 1044 C C . VAL A 1 127 ? 7.292 2.287 -9.156 1.00 98.06 127 VAL A C 1
ATOM 1046 O O . VAL A 1 127 ? 6.263 1.775 -9.590 1.00 98.06 127 VAL A O 1
ATOM 1049 N N . PHE A 1 128 ? 8.407 1.602 -8.933 1.00 98.12 128 PHE A N 1
ATOM 1050 C CA . PHE A 1 128 ? 8.452 0.148 -8.930 1.00 98.12 128 PHE A CA 1
ATOM 1051 C C . PHE A 1 128 ? 8.330 -0.357 -7.496 1.00 98.12 128 PHE A C 1
ATOM 1053 O O . PHE A 1 128 ? 8.977 0.163 -6.580 1.00 98.12 128 PHE A O 1
ATOM 1060 N N . VAL A 1 129 ? 7.504 -1.375 -7.302 1.00 97.50 129 VAL A N 1
ATOM 1061 C CA . VAL A 1 129 ? 7.279 -2.012 -6.008 1.00 97.50 129 VAL A CA 1
ATOM 1062 C C . VAL A 1 129 ? 7.415 -3.520 -6.137 1.00 97.50 129 VAL A C 1
ATOM 1064 O O . VAL A 1 129 ? 7.125 -4.113 -7.170 1.00 97.50 129 VAL A O 1
ATOM 1067 N N . GLU A 1 130 ? 7.864 -4.148 -5.064 1.00 96.44 130 GLU A N 1
ATOM 1068 C CA . GLU A 1 130 ? 7.776 -5.587 -4.888 1.00 96.44 130 GLU A CA 1
ATOM 1069 C C . GLU A 1 130 ? 6.508 -5.894 -4.094 1.00 96.44 130 GLU A C 1
ATOM 1071 O O . GLU A 1 130 ? 6.364 -5.443 -2.954 1.00 96.44 130 GLU A O 1
ATOM 1076 N N . ASN A 1 131 ? 5.589 -6.647 -4.692 1.00 96.00 131 ASN A N 1
ATOM 1077 C CA . ASN A 1 131 ? 4.404 -7.155 -4.022 1.00 96.00 131 ASN A CA 1
ATOM 1078 C C . ASN A 1 131 ? 4.725 -8.513 -3.403 1.00 96.00 131 ASN A C 1
ATOM 1080 O O . ASN A 1 131 ? 4.633 -9.561 -4.039 1.00 96.00 131 ASN A O 1
ATOM 1084 N N . LEU A 1 132 ? 5.086 -8.482 -2.126 1.00 94.50 132 LEU A N 1
ATOM 1085 C CA . LEU A 1 132 ? 5.491 -9.648 -1.348 1.00 94.50 132 LEU A CA 1
ATOM 1086 C C . LEU A 1 132 ? 4.333 -10.616 -1.088 1.00 94.50 132 LEU A C 1
ATOM 1088 O O . LEU A 1 132 ? 4.571 -11.778 -0.758 1.00 94.50 132 LEU A O 1
ATOM 1092 N N . THR A 1 133 ? 3.090 -10.139 -1.222 1.00 91.81 133 THR A N 1
ATOM 1093 C CA . THR A 1 133 ? 1.888 -10.974 -1.082 1.00 91.81 133 THR A CA 1
ATOM 1094 C C . THR A 1 133 ? 1.718 -11.873 -2.303 1.00 91.81 133 THR A C 1
ATOM 1096 O O . THR A 1 133 ? 1.485 -13.074 -2.163 1.00 91.81 133 THR A O 1
ATOM 1099 N N . LEU A 1 134 ? 1.897 -11.307 -3.499 1.00 93.50 134 LEU A N 1
ATOM 1100 C CA . LEU A 1 134 ? 1.735 -12.024 -4.765 1.00 93.50 134 LEU A CA 1
ATOM 1101 C C . LEU A 1 134 ? 3.038 -12.625 -5.307 1.00 93.50 134 LEU A C 1
ATOM 1103 O O . LEU A 1 134 ? 2.989 -13.481 -6.184 1.00 93.50 134 LEU A O 1
ATOM 1107 N N . GLY A 1 135 ? 4.195 -12.205 -4.793 1.00 94.44 135 GLY A N 1
ATOM 1108 C CA . GLY A 1 135 ? 5.493 -12.603 -5.334 1.00 94.44 135 GLY A CA 1
ATOM 1109 C C . GLY A 1 135 ? 5.781 -11.983 -6.699 1.00 94.44 135 GLY A C 1
ATOM 1110 O O . GLY A 1 135 ? 6.378 -12.631 -7.555 1.00 94.44 135 GLY A O 1
ATOM 1111 N N . THR A 1 136 ? 5.342 -10.747 -6.930 1.00 96.19 136 THR A N 1
ATOM 1112 C CA . THR A 1 136 ? 5.469 -10.055 -8.222 1.00 96.19 136 THR A CA 1
ATOM 1113 C C . THR A 1 136 ? 6.229 -8.740 -8.086 1.00 96.19 136 THR A C 1
ATOM 1115 O O . THR A 1 136 ? 6.251 -8.109 -7.027 1.00 96.19 136 THR A O 1
ATOM 1118 N N . LEU A 1 137 ? 6.867 -8.316 -9.176 1.00 97.38 137 LEU A N 1
ATOM 1119 C CA . LEU A 1 137 ? 7.333 -6.944 -9.352 1.00 97.38 137 LEU A CA 1
ATOM 1120 C C . LEU A 1 137 ? 6.236 -6.174 -10.079 1.00 97.38 137 LEU A C 1
ATOM 1122 O O . LEU A 1 137 ? 5.721 -6.635 -11.099 1.00 97.38 137 LEU A O 1
ATOM 1126 N N . GLU A 1 138 ? 5.881 -5.007 -9.562 1.00 97.62 138 GLU A N 1
ATOM 1127 C CA . GLU A 1 138 ? 4.811 -4.170 -10.094 1.00 97.62 138 GLU A CA 1
ATOM 1128 C C . GLU A 1 138 ? 5.337 -2.763 -10.383 1.00 97.62 138 GLU A C 1
ATOM 1130 O O . GLU A 1 138 ? 6.217 -2.250 -9.685 1.00 97.62 138 GLU A O 1
ATOM 1135 N N . GLN A 1 139 ? 4.773 -2.120 -11.399 1.00 97.81 139 GLN A N 1
ATO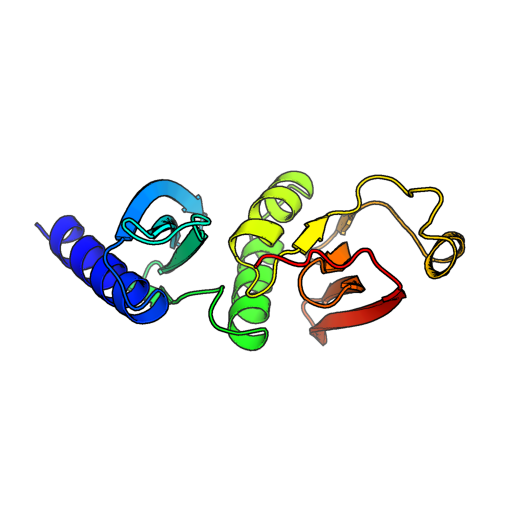M 1136 C CA . GLN A 1 139 ? 4.912 -0.691 -11.624 1.00 97.81 139 GLN A CA 1
ATOM 1137 C C . GLN A 1 139 ? 3.586 -0.009 -11.291 1.00 97.81 139 GLN A C 1
ATOM 1139 O O . GLN A 1 139 ? 2.535 -0.380 -11.814 1.00 97.81 139 GLN A O 1
ATOM 1144 N N . ILE A 1 140 ? 3.649 1.005 -10.431 1.00 97.62 140 ILE A N 1
ATOM 1145 C CA . ILE A 1 140 ? 2.534 1.905 -10.147 1.00 97.62 140 ILE A CA 1
ATOM 1146 C C . ILE A 1 140 ? 2.815 3.219 -10.858 1.00 97.62 140 ILE A C 1
ATOM 1148 O O . ILE A 1 140 ? 3.855 3.843 -10.635 1.00 97.62 140 ILE A O 1
ATOM 1152 N N . VAL A 1 141 ? 1.877 3.646 -11.696 1.00 96.69 141 VAL A N 1
ATOM 1153 C CA . VAL A 1 141 ? 1.903 4.950 -12.355 1.00 96.69 141 VAL A CA 1
ATOM 1154 C C . VAL A 1 141 ? 0.609 5.676 -12.044 1.00 96.69 141 VAL A C 1
ATOM 1156 O O . VAL A 1 141 ? -0.467 5.181 -12.354 1.00 96.69 141 VAL A O 1
ATOM 1159 N N . ILE A 1 142 ? 0.707 6.870 -11.477 1.00 94.94 142 ILE A N 1
ATOM 1160 C CA . ILE A 1 142 ? -0.423 7.783 -11.331 1.00 94.94 142 ILE A CA 1
ATOM 1161 C C . ILE A 1 142 ? -0.254 8.911 -12.332 1.00 94.94 142 ILE A C 1
ATOM 1163 O O . ILE A 1 142 ? 0.793 9.559 -12.388 1.00 94.94 142 ILE A O 1
ATOM 1167 N N . ASN A 1 143 ? -1.299 9.125 -13.122 1.00 89.69 143 ASN A N 1
ATOM 1168 C CA . ASN A 1 143 ? -1.442 10.263 -14.013 1.00 89.69 143 ASN A CA 1
ATOM 1169 C C . ASN A 1 143 ? -2.817 10.888 -13.760 1.00 89.69 143 ASN A C 1
ATOM 1171 O O . ASN A 1 143 ? -3.813 10.170 -13.768 1.00 89.69 143 ASN A O 1
ATOM 1175 N N . GLN A 1 144 ? -2.886 12.206 -13.581 1.00 76.81 144 GLN A N 1
ATOM 1176 C CA . GLN A 1 144 ? -4.142 12.922 -13.345 1.00 76.81 144 GLN A CA 1
ATOM 1177 C C . GLN A 1 144 ? -5.236 12.615 -14.373 1.00 76.81 144 GLN A C 1
ATOM 1179 O O . GLN A 1 144 ? -6.407 12.538 -14.014 1.00 76.81 144 GLN A O 1
ATOM 1184 N N . GLU A 1 145 ? -4.861 12.416 -15.637 1.00 80.94 145 GLU A N 1
ATOM 1185 C CA . GLU A 1 145 ? -5.822 12.176 -16.718 1.00 80.94 145 GLU A CA 1
ATOM 1186 C C . GLU A 1 145 ? -6.335 10.732 -16.758 1.00 80.94 145 GLU A C 1
ATOM 1188 O O . GLU A 1 145 ? -7.402 10.464 -17.305 1.00 80.94 145 GLU A O 1
ATOM 1193 N N . CYS A 1 146 ? -5.562 9.780 -16.227 1.00 81.88 146 CYS A N 1
ATOM 1194 C CA . CYS A 1 146 ? -5.818 8.346 -16.396 1.00 81.88 146 CYS A CA 1
ATOM 1195 C C . CYS A 1 146 ? -5.988 7.583 -15.074 1.00 81.88 146 CYS A C 1
ATOM 1197 O O . CYS A 1 146 ? -6.198 6.372 -15.117 1.00 81.88 146 CYS A O 1
ATOM 1199 N N . GLY A 1 147 ? -5.872 8.265 -13.933 1.00 89.31 147 GLY A N 1
ATOM 1200 C CA . GLY A 1 147 ? -5.862 7.666 -12.602 1.00 89.31 147 GLY A CA 1
ATOM 1201 C C . GLY A 1 147 ? -4.616 6.821 -12.324 1.00 89.31 147 GLY A C 1
ATOM 1202 O O . GLY A 1 147 ? -3.570 6.962 -12.974 1.00 89.31 147 GLY A O 1
ATOM 1203 N N . MET A 1 148 ? -4.732 5.935 -11.338 1.00 94.44 148 MET A N 1
ATOM 1204 C CA . MET A 1 148 ? -3.729 4.916 -11.043 1.00 94.44 148 MET A CA 1
ATOM 1205 C C . MET A 1 148 ? -3.760 3.770 -12.066 1.00 94.44 148 MET A C 1
ATOM 1207 O O . MET A 1 148 ? -4.791 3.147 -12.315 1.00 94.44 148 MET A O 1
ATOM 1211 N N . LYS A 1 149 ? -2.581 3.419 -12.578 1.00 95.75 149 LYS A N 1
ATOM 1212 C CA . LYS A 1 149 ? -2.292 2.169 -13.281 1.00 95.75 149 LYS A CA 1
ATOM 1213 C C . LYS A 1 149 ? -1.341 1.325 -12.444 1.00 95.75 149 LYS A C 1
ATOM 1215 O O . LYS A 1 149 ? -0.318 1.825 -11.980 1.00 95.75 149 LYS A O 1
ATOM 1220 N N . LEU A 1 150 ? -1.689 0.055 -12.278 1.00 96.00 150 LEU A N 1
ATOM 1221 C CA . LEU A 1 150 ? -0.889 -0.963 -11.609 1.00 96.00 150 LEU A CA 1
ATOM 1222 C C . LEU A 1 150 ? -0.639 -2.087 -12.614 1.00 96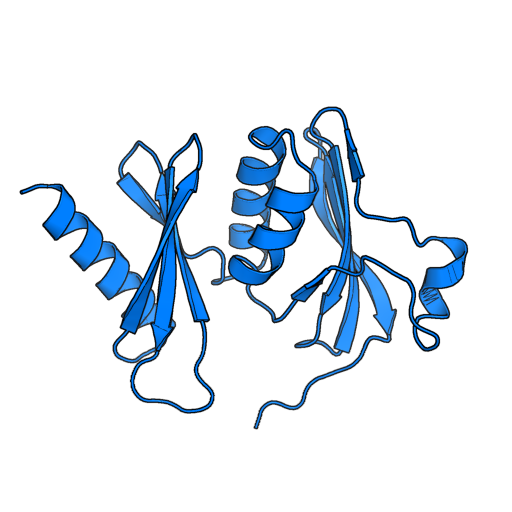.00 150 LEU A C 1
ATOM 1224 O O . LEU A 1 150 ? -1.591 -2.702 -13.092 1.00 96.00 150 LEU A O 1
ATOM 1228 N N . GLU A 1 151 ? 0.623 -2.356 -12.928 1.00 96.56 151 GLU A N 1
ATOM 1229 C CA . GLU A 1 151 ? 1.004 -3.376 -13.907 1.00 96.56 151 GLU A CA 1
ATOM 1230 C C . GLU A 1 151 ? 2.036 -4.331 -13.308 1.00 96.56 151 GLU A C 1
ATOM 1232 O O . GLU A 1 151 ? 3.021 -3.897 -12.713 1.00 96.56 151 GLU A O 1
ATOM 1237 N N . THR A 1 152 ? 1.834 -5.640 -13.469 1.00 97.12 152 THR A N 1
ATOM 1238 C CA . THR A 1 152 ? 2.860 -6.640 -13.148 1.00 97.12 152 THR A CA 1
ATOM 1239 C C . THR A 1 152 ? 3.919 -6.648 -14.246 1.00 97.12 152 THR A C 1
ATOM 1241 O O . THR A 1 152 ? 3.606 -6.872 -15.411 1.00 97.12 152 THR A O 1
ATOM 1244 N N . VAL A 1 153 ? 5.174 -6.430 -13.863 1.00 96.88 153 VAL A N 1
ATOM 1245 C CA . VAL A 1 153 ? 6.312 -6.253 -14.780 1.00 96.88 153 VAL A CA 1
ATOM 1246 C C . VAL A 1 153 ? 7.364 -7.360 -14.670 1.00 96.88 153 VAL A C 1
ATOM 1248 O O . VAL A 1 153 ? 8.291 -7.399 -15.471 1.00 96.88 153 VAL A O 1
ATOM 1251 N N . GLY A 1 154 ? 7.246 -8.267 -13.697 1.00 94.31 154 GLY A N 1
ATOM 1252 C CA . GLY A 1 154 ? 8.176 -9.386 -13.541 1.00 94.31 154 GLY A CA 1
ATOM 1253 C C . GLY A 1 154 ? 7.923 -10.234 -12.296 1.00 94.31 154 GLY A C 1
ATOM 1254 O O . GLY A 1 154 ? 6.986 -9.978 -11.531 1.00 94.31 154 GLY A O 1
ATOM 1255 N N . GLY A 1 155 ? 8.775 -11.239 -12.087 1.00 93.00 155 GLY A N 1
ATOM 1256 C CA . GLY A 1 155 ? 8.747 -12.093 -10.897 1.00 93.00 155 GLY A CA 1
ATOM 1257 C C . GLY A 1 155 ? 9.427 -11.434 -9.695 1.00 93.00 155 GLY A C 1
ATOM 1258 O O . GLY A 1 155 ? 10.545 -10.932 -9.801 1.00 93.00 155 GLY A O 1
ATOM 1259 N N . GLY A 1 156 ? 8.755 -11.432 -8.543 1.00 89.06 156 GLY A N 1
ATOM 1260 C CA . GLY A 1 156 ? 9.266 -10.898 -7.279 1.00 89.06 156 GLY A CA 1
ATOM 1261 C C . GLY A 1 156 ? 9.541 -11.991 -6.247 1.00 89.06 156 GLY A C 1
ATOM 1262 O O . GLY A 1 156 ? 9.419 -13.185 -6.517 1.00 89.06 156 GLY A O 1
ATOM 1263 N N . ILE A 1 157 ? 9.906 -11.582 -5.032 1.00 86.75 157 ILE A N 1
ATOM 1264 C CA . ILE A 1 157 ? 10.011 -12.497 -3.892 1.00 86.75 157 ILE A CA 1
ATOM 1265 C C . ILE A 1 157 ? 8.636 -12.634 -3.239 1.00 86.75 157 ILE A C 1
ATOM 1267 O O . ILE A 1 157 ? 8.020 -11.639 -2.863 1.00 86.75 157 ILE A O 1
ATOM 1271 N N . GLN A 1 158 ? 8.166 -13.867 -3.047 1.00 83.31 158 GLN A N 1
ATOM 1272 C CA . GLN A 1 158 ? 6.970 -14.130 -2.251 1.00 83.31 158 GLN A CA 1
ATOM 1273 C C . GLN A 1 158 ? 7.354 -14.398 -0.795 1.00 83.31 158 GLN A C 1
ATOM 1275 O O . GLN A 1 158 ? 8.206 -15.244 -0.517 1.00 83.31 158 GLN A O 1
ATOM 1280 N N . MET A 1 159 ? 6.704 -13.714 0.147 1.00 75.81 159 MET A N 1
ATOM 1281 C CA . MET A 1 159 ? 6.788 -14.099 1.554 1.00 75.81 159 MET A CA 1
ATOM 1282 C C . MET A 1 159 ? 5.654 -15.062 1.890 1.00 75.81 159 MET A C 1
ATOM 1284 O O . MET A 1 159 ? 4.481 -14.701 1.844 1.00 75.81 159 MET A O 1
ATOM 1288 N N . HIS A 1 160 ? 6.000 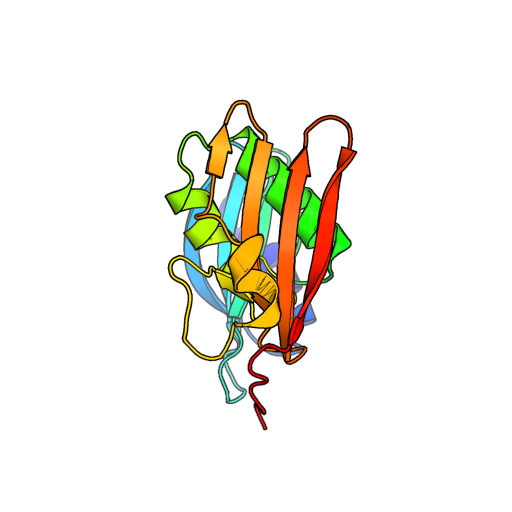-16.282 2.294 1.00 61.34 160 HIS A N 1
ATOM 1289 C CA . HIS A 1 160 ? 5.045 -17.179 2.936 1.00 61.34 160 HIS A CA 1
ATOM 1290 C C . HIS A 1 160 ? 4.899 -16.777 4.406 1.00 61.34 160 HIS A C 1
ATOM 1292 O O . HIS A 1 160 ? 5.610 -17.287 5.273 1.00 61.34 160 HIS A O 1
ATOM 1298 N N . LEU A 1 161 ? 3.999 -15.837 4.688 1.00 54.09 161 LEU A N 1
ATOM 1299 C CA . LEU A 1 161 ? 3.522 -15.624 6.052 1.00 54.09 161 LEU A CA 1
ATOM 1300 C C . LEU A 1 161 ? 2.531 -16.753 6.360 1.00 54.09 161 LEU A C 1
ATOM 1302 O O . LEU A 1 161 ? 1.461 -16.812 5.758 1.00 54.09 161 LEU A O 1
ATOM 1306 N N . LYS A 1 162 ? 2.958 -17.698 7.204 1.00 43.28 162 LYS A N 1
ATOM 1307 C CA . LYS A 1 162 ? 2.083 -18.717 7.796 1.00 43.28 162 LYS A CA 1
ATOM 1308 C C . LYS A 1 162 ? 1.215 -18.104 8.883 1.00 43.28 162 LYS A C 1
ATOM 1310 O O . LYS A 1 162 ? 1.741 -17.221 9.598 1.00 43.28 162 LYS A O 1
#

pLDDT: mean 90.68, std 8.89, range [43.28, 98.12]

Radius of gyration: 16.41 Å; chains: 1; bounding box: 37×37×41 Å

Foldseek 3Di:
DVVVVLVVVQQVVVCVVVVAGKDWDDWDDAPFWIKTKIWHDPDPPIDIWIWTAGPVRDIDTLLPDPVSVQVVLLVRLVRDPDQVVSQVCSCRSHVFRKHWPQDDDPVVPQCVVPDDGWDRDPSWTWTWIQRQQVQFIWIWIADPVPGIDIGTRGGHHHDPDD